Protein AF-A0A392P3Z7-F1 (afdb_monomer_lite)

Radius of gyration: 18.59 Å; chains: 1; bounding box: 52×47×51 Å

Secondary structure (DSSP, 8-state):
-HHHHHHHHHHHHHHHT--B-------S---EEEEESSPBPSSEETTSBP-BTTSSPPEEEEEETTT--B--SSGGGG-EEEEEEEETTTTTT-S---HHHHHHTBPPPPTTSPPSEEE--EEE-BTTEEE--SEEESS-STTSTTS-EEEEEEE-S-BTTB-EE-EE---BPEEPGGG-

Structure (mmCIF, N/CA/C/O backbone):
data_AF-A0A392P3Z7-F1
#
_entry.id   AF-A0A392P3Z7-F1
#
loop_
_atom_site.group_PDB
_atom_site.id
_atom_site.type_symbol
_atom_site.label_atom_id
_atom_site.label_alt_id
_atom_site.label_comp_id
_atom_site.label_asym_id
_atom_site.label_entity_id
_atom_site.label_seq_id
_atom_site.pdbx_PDB_ins_code
_atom_site.Cartn_x
_atom_site.Cartn_y
_atom_site.Cartn_z
_atom_site.occupancy
_atom_site.B_iso_or_equiv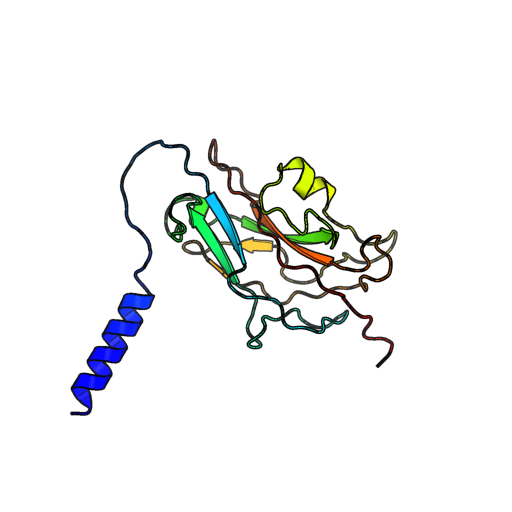
_atom_site.auth_seq_id
_atom_site.auth_comp_id
_atom_site.auth_asym_id
_atom_site.auth_atom_id
_atom_site.pdbx_PDB_model_num
ATOM 1 N N . VAL A 1 1 ? -33.129 -33.075 4.333 1.00 55.97 1 VAL A N 1
ATOM 2 C CA . VAL A 1 1 ? -31.646 -33.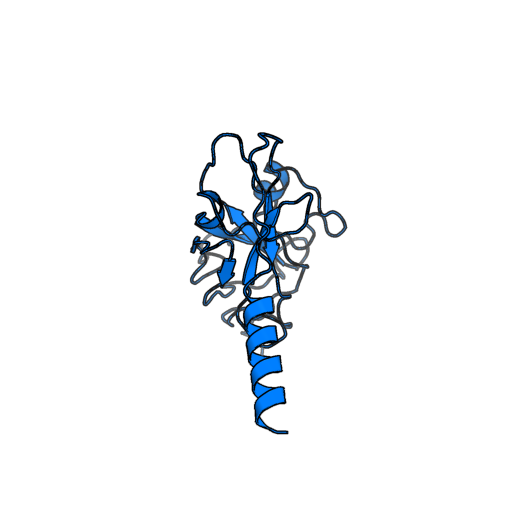160 4.256 1.00 55.97 1 VAL A CA 1
ATOM 3 C C . VAL A 1 1 ? -31.022 -31.999 3.476 1.00 55.97 1 VAL A C 1
ATOM 5 O O . VAL A 1 1 ? -30.061 -31.441 3.973 1.00 55.97 1 VAL A O 1
ATOM 8 N N . LYS A 1 2 ? -31.543 -31.577 2.305 1.00 52.09 2 LYS A N 1
ATOM 9 C CA . LYS A 1 2 ? -30.976 -30.426 1.559 1.00 52.09 2 LYS A CA 1
ATOM 10 C C . LYS A 1 2 ? -31.173 -29.055 2.237 1.00 52.09 2 LYS A C 1
ATOM 12 O O . LYS A 1 2 ? -30.264 -28.239 2.189 1.00 52.09 2 LYS A O 1
ATOM 17 N N . GLU A 1 3 ? -32.299 -28.829 2.913 1.00 55.53 3 GLU A N 1
ATOM 18 C CA . GLU A 1 3 ? -32.611 -27.526 3.537 1.00 55.53 3 GLU A CA 1
ATOM 19 C C . GLU A 1 3 ? -31.741 -27.193 4.764 1.00 55.53 3 GLU A C 1
ATOM 21 O O . GLU A 1 3 ? -31.404 -26.033 4.993 1.00 55.53 3 GLU A O 1
ATOM 26 N N . GLU A 1 4 ? -31.306 -28.195 5.532 1.00 54.38 4 GLU A N 1
ATOM 27 C CA . GLU A 1 4 ? -30.482 -27.968 6.731 1.00 54.38 4 GLU A CA 1
ATOM 28 C C . GLU A 1 4 ? -29.041 -27.561 6.386 1.00 54.38 4 GLU A C 1
ATOM 30 O O . GLU A 1 4 ? -28.424 -26.773 7.104 1.00 54.38 4 GLU A O 1
ATOM 35 N N . VAL A 1 5 ? -28.527 -28.038 5.246 1.00 53.56 5 VAL A N 1
ATOM 36 C CA . VAL A 1 5 ? -27.192 -27.682 4.740 1.00 53.56 5 VAL A CA 1
ATOM 37 C C . VAL A 1 5 ? -27.173 -26.233 4.248 1.00 53.56 5 VAL A C 1
ATOM 39 O O . VAL A 1 5 ? -26.227 -25.496 4.522 1.00 53.56 5 VAL A O 1
ATOM 42 N N . GLU A 1 6 ? -28.242 -25.785 3.586 1.00 56.34 6 GLU A N 1
ATOM 43 C CA . GLU A 1 6 ? -28.368 -24.403 3.109 1.00 56.34 6 GLU A CA 1
ATOM 44 C C . GLU A 1 6 ? -28.490 -23.401 4.265 1.00 56.34 6 GLU A C 1
ATOM 46 O O . 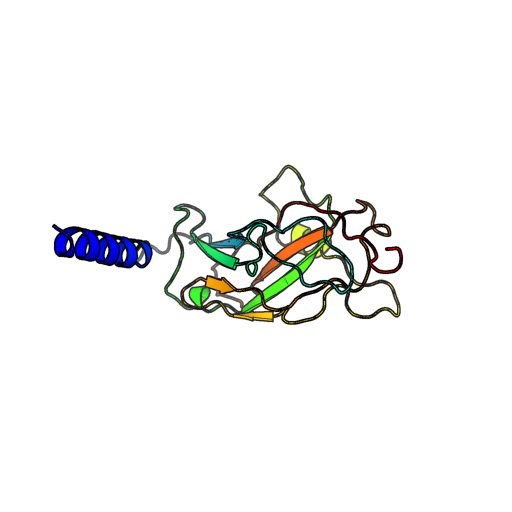GLU A 1 6 ? -27.868 -22.335 4.239 1.00 56.34 6 GLU A O 1
ATOM 51 N N . LEU A 1 7 ? -29.222 -23.762 5.324 1.00 56.53 7 LEU A N 1
ATOM 52 C CA . LEU A 1 7 ? -29.330 -22.945 6.533 1.00 56.53 7 LEU A CA 1
ATOM 53 C C . LEU A 1 7 ? -27.978 -22.824 7.254 1.00 56.53 7 LEU A C 1
ATOM 55 O O . LEU A 1 7 ? -27.610 -21.733 7.698 1.00 56.53 7 LEU A O 1
ATOM 59 N N . ALA A 1 8 ? -27.219 -23.923 7.334 1.00 57.56 8 ALA A N 1
ATOM 60 C CA . ALA A 1 8 ? -25.887 -23.938 7.931 1.00 57.56 8 ALA A CA 1
ATOM 61 C C . ALA A 1 8 ? -24.905 -23.046 7.154 1.00 57.56 8 ALA A C 1
ATOM 63 O O . ALA A 1 8 ? -24.191 -22.252 7.768 1.00 57.56 8 ALA A O 1
ATOM 64 N N . LEU A 1 9 ? -24.931 -23.092 5.817 1.00 57.47 9 LEU A N 1
ATOM 65 C CA . LEU A 1 9 ? -24.110 -22.228 4.962 1.00 57.47 9 LEU A CA 1
ATOM 66 C C . LEU A 1 9 ? -24.502 -20.755 5.096 1.00 57.47 9 LEU A C 1
ATOM 68 O O . LEU A 1 9 ? -23.635 -19.899 5.244 1.00 57.47 9 LEU A O 1
ATOM 72 N N . LYS A 1 10 ? -25.801 -20.442 5.133 1.00 57.09 10 LYS A N 1
ATOM 73 C CA . LYS A 1 10 ? -26.285 -19.062 5.298 1.00 57.09 10 LYS A CA 1
ATOM 74 C C . LYS A 1 10 ? -25.903 -18.484 6.664 1.00 57.09 10 LYS A C 1
ATOM 76 O O . LYS A 1 10 ? -25.505 -17.323 6.744 1.00 57.09 10 LYS A O 1
ATOM 81 N N . LYS A 1 11 ? -25.949 -19.310 7.717 1.00 57.69 11 LYS A N 1
ATOM 82 C CA . LYS A 1 11 ? -25.516 -18.958 9.078 1.00 57.69 11 LYS A CA 1
ATOM 83 C C . LYS A 1 11 ? -23.998 -18.762 9.160 1.00 57.69 11 LYS A C 1
ATOM 85 O O . LYS A 1 11 ? -23.541 -17.821 9.808 1.00 57.69 11 LYS A O 1
ATOM 90 N N . HIS A 1 12 ? -23.225 -19.584 8.450 1.00 54.91 12 HIS A N 1
ATOM 91 C CA . HIS A 1 12 ? -21.770 -19.447 8.355 1.00 54.91 12 HIS A CA 1
ATOM 92 C C . HIS A 1 12 ? -21.367 -18.177 7.586 1.00 54.91 12 HIS A C 1
ATOM 94 O O . HIS A 1 12 ? -20.556 -17.394 8.072 1.00 54.91 12 HIS A O 1
ATOM 100 N N . LEU A 1 13 ? -22.031 -17.885 6.463 1.00 52.47 13 LEU A N 1
ATOM 101 C CA . LEU A 1 13 ? -21.828 -16.661 5.679 1.00 52.47 13 LEU A CA 1
ATOM 102 C C . LEU A 1 13 ? -22.226 -15.392 6.453 1.00 52.47 13 LEU A C 1
ATOM 104 O O . LEU A 1 13 ? -21.566 -14.362 6.323 1.00 52.47 13 LEU A O 1
ATOM 108 N N . SER A 1 14 ? -23.267 -15.449 7.296 1.00 50.56 14 SER A N 1
ATOM 109 C CA . SER A 1 14 ? -23.605 -14.339 8.200 1.00 50.56 14 SER A CA 1
ATOM 110 C C . SER A 1 14 ? -22.613 -14.187 9.356 1.00 50.56 14 SER A C 1
ATOM 112 O O . SER A 1 14 ? -22.345 -13.065 9.775 1.00 50.56 14 SER A O 1
ATOM 114 N N . SER A 1 15 ? -22.024 -15.292 9.828 1.00 44.34 15 SER A N 1
ATOM 115 C CA . SER A 1 15 ? -20.993 -15.284 10.871 1.00 44.34 15 SER A CA 1
ATOM 116 C C . SER A 1 15 ? -19.672 -14.704 10.360 1.00 44.34 15 SER A C 1
ATOM 118 O O . SER A 1 15 ? -19.000 -13.991 11.097 1.00 44.34 15 SER A O 1
ATOM 120 N N . MET A 1 16 ? -19.332 -14.932 9.086 1.00 45.09 16 MET A N 1
ATOM 121 C CA . MET A 1 16 ? -18.163 -14.323 8.435 1.00 45.09 16 MET A CA 1
ATOM 122 C C . MET A 1 16 ? -18.314 -12.808 8.232 1.00 45.09 16 MET A C 1
ATOM 124 O O . MET A 1 16 ? -17.320 -12.092 8.209 1.00 45.09 16 MET A O 1
ATOM 128 N N . LYS A 1 17 ? -19.549 -12.293 8.144 1.00 46.75 17 LYS A N 1
ATOM 129 C CA . LYS A 1 17 ? -19.825 -10.844 8.150 1.00 46.75 17 LYS A CA 1
ATOM 130 C C . LYS A 1 17 ? -19.784 -10.220 9.550 1.00 46.75 17 LYS A C 1
ATOM 132 O O . LYS A 1 17 ? -19.924 -9.007 9.672 1.00 46.75 17 LYS A O 1
ATOM 137 N N . GLN A 1 18 ? -19.613 -11.017 10.607 1.00 48.16 18 GLN A N 1
ATOM 138 C CA . GLN A 1 18 ? -19.752 -10.571 11.990 1.00 48.16 18 GLN A CA 1
ATOM 139 C C . GLN A 1 18 ? -18.549 -10.968 12.849 1.00 48.16 18 GLN A C 1
ATOM 141 O O . GLN A 1 18 ? -18.686 -11.560 13.913 1.00 48.16 18 GLN A O 1
ATOM 146 N N . THR A 1 19 ? -17.354 -10.566 12.422 1.00 47.41 19 THR A N 1
ATOM 147 C CA . THR A 1 19 ? -16.206 -10.434 13.331 1.00 47.41 19 THR A CA 1
ATOM 148 C C . THR A 1 19 ? -15.700 -8.995 13.339 1.00 47.41 19 THR A C 1
ATOM 150 O O . THR A 1 19 ? -14.512 -8.734 13.193 1.00 47.41 19 THR A O 1
ATOM 153 N N . CYS A 1 20 ? -16.618 -8.042 13.505 1.00 46.81 20 CYS A N 1
ATOM 154 C CA . CYS A 1 20 ? -16.277 -6.709 13.983 1.00 46.81 20 CYS A CA 1
ATOM 155 C C . CYS A 1 20 ? -16.487 -6.701 15.497 1.00 46.81 20 CYS A C 1
ATOM 157 O O . CYS A 1 20 ? -17.603 -6.917 15.980 1.00 46.81 20 CYS A O 1
ATOM 159 N N . GLY A 1 21 ? -15.402 -6.530 16.251 1.00 48.56 21 GLY A N 1
ATOM 160 C CA . GLY A 1 21 ? -15.477 -6.425 17.702 1.00 48.56 21 GLY A CA 1
ATOM 161 C C . GLY A 1 21 ? -16.217 -5.148 18.078 1.00 48.56 21 GLY A C 1
ATOM 162 O O . GLY A 1 21 ? -15.689 -4.058 17.898 1.00 48.56 21 GLY A O 1
ATOM 163 N N . LYS A 1 22 ? -17.437 -5.268 18.603 1.00 54.94 22 LYS A N 1
ATOM 164 C CA . LYS A 1 22 ? -18.055 -4.170 19.347 1.00 54.94 22 LYS A CA 1
ATOM 165 C C . LYS A 1 22 ? -17.475 -4.198 20.747 1.00 54.94 22 LYS A C 1
ATOM 167 O O . LYS A 1 22 ? -17.828 -5.104 21.492 1.00 54.94 22 LYS A O 1
ATOM 172 N N . GLU A 1 23 ? -16.654 -3.221 21.120 1.00 48.72 23 GLU A N 1
ATOM 173 C CA . GLU A 1 23 ? -16.473 -2.943 22.543 1.00 48.72 23 GLU A CA 1
ATOM 174 C C . GLU A 1 23 ? -16.135 -1.490 22.889 1.00 48.72 23 GLU A C 1
ATOM 176 O O . GLU A 1 23 ? -15.684 -0.679 22.076 1.00 48.72 23 GLU A O 1
ATOM 181 N N . LEU A 1 24 ? -16.536 -1.205 24.124 1.00 41.44 24 LEU A N 1
ATOM 182 C CA . LEU A 1 24 ? -16.925 0.048 24.747 1.00 41.44 24 LEU A CA 1
ATOM 183 C C . LEU A 1 24 ? -15.746 0.977 25.063 1.00 41.44 24 LEU A C 1
ATOM 185 O O . LEU A 1 24 ? -14.589 0.581 25.087 1.00 41.44 24 LEU A O 1
ATOM 189 N N . ASN A 1 25 ? -16.100 2.232 25.340 1.00 47.03 25 ASN A N 1
ATOM 190 C CA . ASN A 1 25 ? -15.250 3.312 25.833 1.00 47.03 25 ASN A CA 1
ATOM 191 C C . ASN A 1 25 ? -14.186 2.878 26.860 1.00 47.03 25 ASN A C 1
ATOM 193 O O . ASN A 1 25 ? -14.469 2.809 28.054 1.00 47.03 25 ASN A O 1
ATOM 197 N N . THR A 1 26 ? -12.937 2.790 26.420 1.00 37.88 26 THR A N 1
ATOM 198 C CA . THR A 1 26 ? -11.775 3.229 27.197 1.00 37.88 26 THR A CA 1
ATOM 199 C C . THR A 1 26 ? -10.939 4.118 26.283 1.00 37.88 26 THR A C 1
ATOM 201 O O . THR A 1 26 ? -10.604 3.745 25.162 1.00 37.88 26 THR A O 1
ATOM 204 N N . LYS A 1 27 ? -10.612 5.334 26.739 1.00 44.25 27 LYS A N 1
ATOM 205 C CA . LYS A 1 27 ? -9.587 6.199 26.126 1.00 44.25 27 LYS A CA 1
ATOM 206 C C . LYS A 1 27 ? -8.182 5.627 26.381 1.00 44.25 27 LYS A C 1
ATOM 208 O O . LYS A 1 27 ? -7.257 6.363 26.710 1.00 44.25 27 LYS A O 1
ATOM 213 N N . GLU A 1 28 ? -8.033 4.310 26.304 1.00 49.28 28 GLU A N 1
ATOM 214 C CA . GLU A 1 28 ? -6.726 3.719 26.072 1.00 49.28 28 GLU A CA 1
ATOM 215 C C . GLU A 1 28 ? -6.321 4.133 24.665 1.00 49.28 28 GLU A C 1
ATOM 217 O O . GLU A 1 28 ? -7.158 4.193 23.763 1.00 49.28 28 GLU A O 1
ATOM 222 N N . LEU A 1 29 ? -5.061 4.528 24.511 1.00 60.03 29 LEU A N 1
ATOM 223 C CA . LEU A 1 29 ? -4.481 4.969 23.251 1.00 60.03 29 LEU A CA 1
ATOM 224 C C . LEU A 1 29 ? -4.657 3.846 22.222 1.00 60.03 29 LEU A C 1
ATOM 226 O O . LEU A 1 29 ? -3.814 2.957 22.137 1.00 60.03 29 LEU A O 1
ATOM 230 N N . ARG A 1 30 ? -5.774 3.855 21.484 1.00 68.00 30 ARG A N 1
ATOM 231 C CA . ARG A 1 30 ? -6.049 2.892 20.420 1.00 68.00 30 ARG A CA 1
ATOM 232 C C . ARG A 1 30 ? -4.939 3.040 19.395 1.00 68.00 30 ARG A C 1
ATOM 234 O O . ARG A 1 30 ? -4.890 4.019 18.651 1.00 68.00 30 ARG A O 1
ATOM 241 N N . THR A 1 31 ? -4.017 2.091 19.400 1.00 86.69 31 THR A N 1
ATOM 242 C CA . THR A 1 31 ? -2.986 1.975 18.383 1.00 86.69 31 THR A CA 1
ATOM 243 C C . THR A 1 31 ? -3.603 1.222 17.225 1.00 86.69 31 THR A C 1
ATOM 245 O O . THR A 1 31 ? -3.907 0.038 17.319 1.00 86.69 31 THR A O 1
ATOM 248 N N . LEU A 1 32 ? -3.849 1.932 16.135 1.00 94.25 32 LEU A N 1
ATOM 249 C CA . LEU A 1 32 ? -4.440 1.355 14.938 1.00 94.25 32 LEU A CA 1
ATOM 250 C C . LEU A 1 32 ? -3.354 1.126 13.896 1.00 94.25 32 LEU A C 1
ATOM 252 O O . LEU A 1 32 ? -2.314 1.787 13.920 1.00 94.25 32 LEU A O 1
ATOM 256 N N . GLN A 1 33 ? -3.592 0.215 12.961 1.00 95.69 33 GLN A N 1
ATOM 257 C CA . GLN A 1 33 ? -2.689 0.001 11.836 1.00 95.69 33 GLN A CA 1
ATOM 258 C C . GLN A 1 33 ? -3.430 -0.474 10.593 1.00 95.69 33 GLN A C 1
ATOM 260 O O . GLN A 1 33 ? -4.429 -1.193 10.681 1.00 95.69 33 GLN A O 1
ATOM 265 N N . LEU A 1 34 ? -2.922 -0.076 9.433 1.00 97.44 34 LEU A N 1
ATOM 266 C CA . LEU A 1 34 ? -3.309 -0.661 8.159 1.00 97.44 34 LEU A CA 1
ATOM 267 C C . LEU A 1 34 ? -2.610 -2.015 7.981 1.00 97.44 34 LEU A C 1
ATOM 269 O O . LEU A 1 34 ? -1.494 -2.222 8.454 1.00 97.44 34 LEU A O 1
ATOM 273 N N . GLN A 1 35 ? -3.251 -2.929 7.261 1.00 96.94 35 GLN A N 1
ATOM 274 C CA . GLN A 1 35 ? -2.665 -4.200 6.841 1.00 96.94 35 GLN A CA 1
ATOM 275 C C . GLN A 1 35 ? -3.123 -4.550 5.432 1.00 96.94 35 GLN A C 1
ATOM 277 O O . GLN A 1 35 ? -4.310 -4.421 5.135 1.00 96.94 35 GLN A O 1
ATOM 282 N N . PHE A 1 36 ? -2.206 -5.050 4.605 1.00 96.75 36 PHE A N 1
ATOM 283 C CA . PHE A 1 36 ? -2.572 -5.776 3.393 1.00 96.75 36 PHE A CA 1
ATOM 284 C C . PHE A 1 36 ? -3.108 -7.155 3.794 1.00 96.75 36 PHE A C 1
ATOM 286 O O . PHE A 1 36 ? -2.482 -7.862 4.580 1.00 96.75 36 PHE A O 1
ATOM 293 N N . GLU A 1 37 ? -4.300 -7.507 3.319 1.00 95.19 37 GLU A N 1
ATOM 294 C CA . GLU A 1 37 ? -4.955 -8.778 3.649 1.00 95.19 37 GLU A CA 1
ATOM 295 C C . GLU A 1 37 ? -4.439 -9.932 2.781 1.00 95.19 37 GLU A C 1
ATOM 297 O O . GLU A 1 37 ? -4.343 -11.059 3.262 1.00 95.19 37 GLU A O 1
ATOM 302 N N . ASN A 1 38 ? -4.094 -9.652 1.525 1.00 94.69 38 ASN A N 1
ATOM 303 C CA . ASN A 1 38 ? -3.561 -10.612 0.567 1.00 94.69 38 ASN A CA 1
ATOM 304 C C . ASN A 1 38 ? -2.199 -10.172 0.013 1.00 94.69 38 ASN A C 1
ATOM 306 O O . ASN A 1 38 ? -1.909 -8.980 -0.116 1.00 94.69 38 ASN A O 1
ATOM 310 N N . SER A 1 39 ? -1.383 -11.168 -0.327 1.00 95.19 39 SER A N 1
ATOM 311 C CA . SER A 1 39 ? -0.070 -11.003 -0.952 1.00 95.19 39 SER A CA 1
ATOM 312 C C . SER A 1 39 ? -0.190 -10.684 -2.440 1.00 95.19 39 SER A C 1
ATOM 314 O O . SER A 1 39 ? -1.185 -11.024 -3.080 1.00 95.19 39 SER A O 1
ATOM 316 N N . ILE A 1 40 ? 0.842 -10.045 -2.992 1.00 96.44 40 ILE A N 1
ATOM 317 C CA . ILE A 1 40 ? 0.930 -9.687 -4.413 1.00 96.44 40 ILE A CA 1
ATOM 318 C C . ILE A 1 40 ? 1.275 -10.919 -5.255 1.00 96.44 40 ILE A C 1
ATOM 320 O O . ILE A 1 40 ? 2.195 -11.663 -4.925 1.00 96.44 40 ILE A O 1
ATOM 324 N N . SER A 1 41 ? 0.587 -11.081 -6.384 1.00 96.38 41 SER A N 1
ATOM 325 C CA . SER A 1 41 ? 0.908 -12.080 -7.400 1.00 96.38 41 SER A CA 1
ATOM 326 C C . SER A 1 41 ? 2.215 -11.741 -8.114 1.00 96.38 41 SER A C 1
ATOM 328 O O . SER A 1 41 ? 2.419 -10.620 -8.585 1.00 96.38 41 SER A O 1
ATOM 330 N N . LEU A 1 42 ? 3.108 -12.726 -8.204 1.00 95.88 42 LEU A N 1
ATOM 331 C CA . LEU A 1 42 ? 4.401 -12.609 -8.872 1.00 95.88 42 LEU A CA 1
ATOM 332 C C . LEU A 1 42 ? 4.447 -13.512 -10.116 1.00 95.88 42 LEU A C 1
ATOM 334 O O . LEU A 1 42 ? 3.906 -14.618 -10.079 1.00 95.88 42 LEU A O 1
ATOM 338 N N . PRO A 1 43 ? 5.170 -13.119 -11.183 1.00 94.94 43 PRO A N 1
ATOM 339 C CA . PRO A 1 43 ? 5.978 -11.899 -11.320 1.00 94.94 43 PRO A CA 1
ATOM 340 C C . PRO A 1 43 ? 5.154 -10.631 -11.617 1.00 94.94 43 PRO A C 1
ATOM 342 O O . PRO A 1 43 ? 4.111 -10.694 -12.255 1.00 94.94 43 PRO A O 1
ATOM 345 N N . VAL A 1 44 ? 5.679 -9.465 -11.215 1.00 96.38 44 VAL A N 1
ATOM 346 C CA . VAL A 1 44 ? 5.101 -8.146 -11.540 1.00 96.38 44 VAL A CA 1
ATOM 347 C C . VAL A 1 44 ? 5.856 -7.517 -12.709 1.00 96.38 44 VAL A C 1
ATOM 349 O O . VAL A 1 44 ? 7.092 -7.480 -12.712 1.00 96.38 44 VAL A O 1
ATOM 352 N N . PHE A 1 45 ? 5.118 -6.964 -13.671 1.00 96.00 45 PHE A N 1
ATOM 353 C CA . PHE A 1 45 ? 5.663 -6.274 -14.842 1.00 96.00 45 PHE A CA 1
ATOM 354 C C . PHE A 1 45 ? 5.226 -4.808 -14.897 1.00 96.00 45 PHE A C 1
ATOM 356 O O . PHE A 1 45 ? 4.160 -4.441 -14.401 1.00 96.00 45 PHE A O 1
ATOM 363 N N . THR A 1 46 ? 6.034 -3.956 -15.527 1.00 95.75 46 THR A N 1
ATOM 364 C CA . THR A 1 46 ? 5.652 -2.570 -15.823 1.00 95.75 46 THR A CA 1
ATOM 365 C C . THR A 1 46 ? 4.423 -2.526 -16.731 1.00 95.75 46 THR A C 1
ATOM 367 O O . THR A 1 46 ? 4.262 -3.341 -17.634 1.00 95.75 46 THR A O 1
ATOM 370 N N . GLY A 1 47 ? 3.518 -1.581 -16.487 1.00 94.56 47 GLY A N 1
ATOM 371 C CA . GLY A 1 47 ? 2.268 -1.422 -17.236 1.00 94.56 47 GLY A CA 1
ATOM 372 C C . GLY A 1 47 ? 1.204 -2.494 -16.972 1.00 94.56 47 GLY A C 1
ATOM 373 O O . GLY A 1 47 ? 0.036 -2.239 -17.257 1.00 94.56 47 GLY A O 1
ATOM 374 N N . ALA A 1 48 ? 1.568 -3.642 -16.394 1.00 94.88 48 ALA A N 1
ATOM 375 C CA . ALA A 1 48 ? 0.618 -4.654 -15.959 1.00 94.88 48 ALA A CA 1
ATOM 376 C C . ALA A 1 48 ? -0.057 -4.239 -14.647 1.00 94.88 48 ALA A C 1
ATOM 378 O O . ALA A 1 48 ? 0.536 -3.571 -13.792 1.00 94.88 48 ALA A O 1
ATOM 379 N N . ARG A 1 49 ? -1.314 -4.649 -14.496 1.00 95.50 49 ARG A N 1
ATOM 380 C CA . ARG A 1 49 ? -2.075 -4.457 -13.267 1.00 95.50 49 ARG A CA 1
ATOM 381 C C . ARG A 1 49 ? -1.438 -5.255 -12.132 1.00 95.50 49 ARG A C 1
ATOM 383 O O . ARG A 1 49 ? -1.084 -6.416 -12.316 1.00 95.50 49 ARG A O 1
ATOM 390 N N . ILE A 1 50 ? -1.319 -4.638 -10.961 1.00 96.50 50 ILE A N 1
ATOM 391 C CA . ILE A 1 50 ? -0.903 -5.339 -9.746 1.00 96.50 50 ILE A CA 1
ATOM 392 C C . ILE A 1 50 ? -2.112 -6.088 -9.181 1.00 96.50 50 ILE A C 1
ATOM 394 O O . ILE A 1 50 ? -3.148 -5.484 -8.900 1.00 96.50 50 ILE A O 1
ATOM 398 N N . GLU A 1 51 ? -1.962 -7.395 -8.999 1.00 95.56 51 GLU A N 1
ATOM 399 C CA . GLU A 1 51 ? -3.011 -8.294 -8.514 1.00 95.56 51 GLU A CA 1
ATOM 400 C C . GLU A 1 51 ? -2.538 -9.051 -7.271 1.00 95.56 51 GLU A C 1
ATOM 402 O O . GLU A 1 51 ? -1.339 -9.146 -7.002 1.00 95.56 51 GLU A O 1
ATOM 407 N N . GLY A 1 52 ? -3.486 -9.572 -6.498 1.00 95.81 52 GLY A N 1
ATOM 408 C CA . GLY A 1 52 ? -3.227 -10.525 -5.429 1.00 95.81 52 GLY A CA 1
ATOM 409 C C . GLY A 1 52 ? -2.998 -11.935 -5.971 1.00 95.81 52 GLY A C 1
ATOM 410 O O . GLY A 1 52 ? -3.370 -12.231 -7.104 1.00 95.81 52 GLY A O 1
ATOM 411 N N . GLU A 1 53 ? -2.393 -12.816 -5.173 1.00 92.88 53 GLU A N 1
ATOM 412 C CA . GLU A 1 53 ? -2.029 -14.193 -5.575 1.00 92.88 53 GLU A CA 1
ATOM 413 C C . GLU A 1 53 ? -3.184 -15.028 -6.162 1.00 92.88 53 GLU A C 1
ATOM 415 O O . GLU A 1 53 ? -2.956 -15.909 -6.988 1.00 92.88 53 GLU A O 1
ATOM 420 N N . ASP A 1 54 ? -4.427 -14.749 -5.774 1.00 89.50 54 ASP A N 1
ATOM 421 C CA . ASP A 1 54 ? -5.641 -15.401 -6.275 1.00 89.50 54 ASP A CA 1
ATOM 422 C C . ASP A 1 54 ? -6.229 -14.734 -7.539 1.00 89.50 54 ASP A C 1
ATOM 424 O O . ASP A 1 54 ? -7.343 -15.060 -7.953 1.00 89.50 54 ASP A O 1
ATOM 428 N N . GLY A 1 55 ? -5.508 -13.783 -8.144 1.00 89.50 55 GLY A N 1
ATOM 429 C CA . GLY A 1 55 ? -5.977 -12.948 -9.257 1.00 89.50 55 GLY A CA 1
ATOM 430 C C . GLY A 1 55 ? -6.991 -11.880 -8.834 1.00 89.50 55 GLY A C 1
ATOM 431 O O . GLY A 1 55 ? -7.599 -11.220 -9.679 1.00 89.50 55 GLY A O 1
ATOM 432 N N . SER A 1 56 ? -7.219 -11.712 -7.527 1.00 93.19 56 SER A N 1
ATOM 433 C CA . SER A 1 56 ? -8.107 -10.675 -7.008 1.00 93.19 56 SER A CA 1
ATOM 434 C C . SER A 1 56 ? -7.381 -9.337 -6.853 1.00 93.19 56 SER A C 1
ATOM 436 O O . SER A 1 56 ? -6.172 -9.213 -7.029 1.00 93.19 56 SER A O 1
ATOM 438 N N . ASN A 1 57 ? -8.123 -8.290 -6.516 1.00 94.44 57 ASN A N 1
ATOM 439 C CA . ASN A 1 57 ? -7.525 -7.020 -6.129 1.00 94.44 57 ASN A CA 1
ATOM 440 C C . ASN A 1 57 ? -6.839 -7.147 -4.764 1.00 94.44 57 ASN A C 1
ATOM 442 O O . ASN A 1 57 ? -7.306 -7.878 -3.886 1.00 94.44 57 ASN A O 1
ATOM 446 N N . LEU A 1 58 ? -5.807 -6.338 -4.530 1.00 96.19 58 LEU A N 1
ATOM 447 C CA . LEU A 1 58 ? -5.274 -6.188 -3.180 1.00 96.19 58 LEU A CA 1
ATOM 448 C C . LEU A 1 58 ? -6.331 -5.577 -2.255 1.00 96.19 58 LEU A C 1
ATOM 450 O O . LEU A 1 58 ? -7.104 -4.699 -2.651 1.00 96.19 58 LEU A O 1
ATOM 454 N N . ARG A 1 59 ? -6.357 -6.028 -1.006 1.00 96.50 59 ARG A N 1
ATOM 455 C CA . ARG A 1 59 ? -7.258 -5.534 0.034 1.00 96.50 59 ARG A CA 1
ATOM 456 C C . ARG A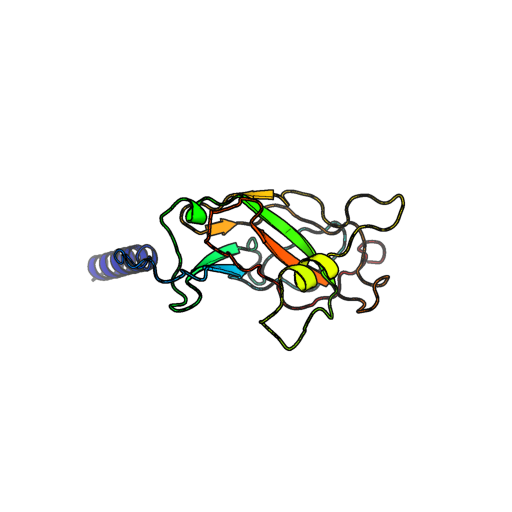 1 59 ? -6.464 -4.987 1.197 1.00 96.50 59 ARG A C 1
ATOM 458 O O . ARG A 1 59 ? -5.465 -5.569 1.610 1.00 96.50 59 ARG A O 1
ATOM 465 N N . ILE A 1 60 ? -6.941 -3.875 1.735 1.00 97.88 60 ILE A N 1
ATOM 466 C CA . ILE A 1 60 ? -6.391 -3.248 2.927 1.00 97.88 60 ILE A CA 1
ATOM 467 C C . ILE A 1 60 ? -7.473 -3.225 3.991 1.00 97.88 60 ILE A C 1
ATOM 469 O O . ILE A 1 60 ? -8.638 -2.929 3.714 1.00 97.88 60 ILE A O 1
ATOM 473 N N . ARG A 1 61 ? -7.074 -3.519 5.222 1.00 97.81 61 ARG A N 1
ATOM 474 C CA . ARG A 1 61 ? -7.934 -3.445 6.398 1.00 97.81 61 ARG A CA 1
ATOM 475 C C . ARG A 1 61 ? -7.292 -2.598 7.485 1.00 97.81 61 ARG A C 1
ATOM 477 O O . ARG A 1 61 ? -6.076 -2.623 7.665 1.00 97.81 61 ARG A O 1
ATOM 484 N N . LEU A 1 62 ? -8.123 -1.877 8.221 1.00 97.94 62 LEU A N 1
ATOM 485 C CA . LEU A 1 62 ? -7.761 -1.176 9.442 1.00 97.94 62 LEU A CA 1
ATOM 486 C C . LEU A 1 62 ? -7.999 -2.103 10.630 1.00 97.94 62 LEU A C 1
ATOM 488 O O . LEU A 1 62 ? -9.120 -2.568 10.838 1.00 97.94 62 LEU A O 1
ATOM 492 N N . VAL A 1 63 ? -6.968 -2.345 11.429 1.00 96.19 63 VAL A N 1
ATOM 493 C CA . VAL A 1 63 ? -7.068 -3.188 12.621 1.00 96.19 63 VAL A CA 1
ATOM 494 C C . VAL A 1 63 ? -6.600 -2.450 13.862 1.00 96.19 63 VAL A C 1
ATOM 496 O O . VAL A 1 63 ? -5.734 -1.575 13.809 1.00 96.19 63 VAL A O 1
ATOM 499 N N . ASP A 1 64 ? -7.166 -2.841 14.992 1.00 93.56 64 ASP A N 1
ATOM 500 C CA . ASP A 1 64 ? -6.628 -2.521 16.302 1.00 93.56 64 ASP A CA 1
ATOM 501 C C . ASP A 1 64 ? -5.356 -3.357 16.518 1.00 93.56 64 ASP A C 1
ATOM 503 O O . ASP A 1 64 ? -5.374 -4.583 16.388 1.00 93.56 64 ASP A O 1
ATOM 507 N N . ALA A 1 65 ? -4.231 -2.698 16.789 1.00 90.31 65 ALA A N 1
ATOM 508 C CA . ALA A 1 65 ? -2.923 -3.343 16.848 1.00 90.31 65 ALA A CA 1
ATOM 509 C C . ALA A 1 65 ? -2.760 -4.265 18.068 1.00 90.31 65 ALA A C 1
ATOM 511 O O . ALA A 1 65 ? -1.901 -5.142 18.041 1.00 90.31 65 ALA A O 1
ATOM 512 N N . LEU A 1 66 ? -3.568 -4.089 19.121 1.00 89.31 66 LEU A N 1
ATOM 513 C CA . LEU A 1 66 ? -3.527 -4.932 20.319 1.00 89.31 66 LEU A CA 1
ATOM 514 C C . LEU A 1 66 ? -4.339 -6.212 20.128 1.00 89.31 66 LEU A C 1
ATOM 516 O O . LEU A 1 66 ? -3.902 -7.298 20.498 1.00 89.31 66 LEU A O 1
ATOM 520 N N . THR A 1 67 ? -5.538 -6.085 19.564 1.00 91.31 67 THR A N 1
ATOM 521 C CA . THR A 1 67 ? -6.488 -7.199 19.435 1.00 91.31 67 THR A CA 1
ATOM 522 C C . THR A 1 67 ? -6.428 -7.896 18.080 1.00 91.31 67 THR A C 1
ATOM 524 O O . THR A 1 67 ? -6.980 -8.987 17.933 1.00 91.31 67 THR A O 1
ATOM 527 N N . GLY A 1 68 ? -5.828 -7.258 17.072 1.00 91.50 68 GLY A N 1
ATOM 528 C CA . GLY A 1 68 ? -5.834 -7.708 15.680 1.00 91.50 68 GLY A CA 1
ATOM 529 C C . GLY A 1 68 ? -7.214 -7.662 15.014 1.00 91.50 68 GLY A C 1
ATOM 530 O O . GLY A 1 68 ? -7.364 -8.117 13.880 1.00 91.50 68 GLY A O 1
ATOM 531 N N . LYS A 1 69 ? -8.243 -7.146 15.699 1.00 94.19 69 LYS A N 1
ATOM 532 C CA . LYS A 1 69 ? -9.611 -7.084 15.175 1.00 94.19 69 LYS A CA 1
ATOM 533 C C . LYS A 1 69 ? -9.767 -5.899 14.234 1.00 94.19 69 LYS A C 1
ATOM 535 O O . LYS A 1 69 ? -9.213 -4.828 14.471 1.00 94.19 69 LYS A O 1
ATOM 540 N N . VAL A 1 70 ? -10.577 -6.083 13.196 1.00 96.19 70 VAL A N 1
ATOM 541 C CA . VAL A 1 70 ? -10.902 -5.003 12.262 1.00 96.19 70 VAL A CA 1
ATOM 542 C C . VAL A 1 70 ? -11.729 -3.928 12.958 1.00 96.19 70 VAL A C 1
ATOM 544 O O . VAL A 1 70 ? -12.708 -4.228 13.649 1.00 96.19 70 VAL A O 1
ATOM 547 N N . VAL A 1 71 ? -11.350 -2.673 12.729 1.00 95.06 71 VAL A N 1
ATOM 548 C CA . VAL A 1 71 ? -12.069 -1.495 13.212 1.00 95.06 71 VAL A CA 1
ATOM 549 C C . VAL A 1 71 ? -13.061 -1.051 12.147 1.00 95.06 71 VAL A C 1
ATOM 551 O O . VAL A 1 71 ? -12.705 -0.366 11.193 1.00 95.06 71 VAL A O 1
ATOM 554 N N . CYS A 1 72 ? -14.318 -1.458 12.317 1.00 95.25 72 CYS A N 1
ATOM 555 C CA . CYS A 1 72 ? -15.376 -1.195 11.339 1.00 95.25 72 CYS A CA 1
ATOM 556 C C . CYS A 1 72 ? -16.252 0.027 11.655 1.00 95.25 72 CYS A C 1
ATOM 558 O O . CYS A 1 72 ? -17.218 0.298 10.950 1.00 95.25 72 CYS A O 1
ATOM 560 N N . THR A 1 73 ? -15.961 0.742 12.740 1.00 91.38 73 THR A N 1
ATOM 561 C CA . THR A 1 73 ? -16.751 1.888 13.206 1.00 91.38 73 THR A CA 1
ATOM 562 C C . THR A 1 73 ? -15.839 3.035 13.595 1.00 91.38 73 THR A C 1
ATOM 564 O O . THR A 1 73 ? -14.699 2.790 13.966 1.00 91.38 73 THR A O 1
ATOM 567 N N . GLY A 1 74 ? -16.376 4.255 13.610 1.00 91.44 74 GLY A N 1
ATOM 568 C CA . GLY A 1 74 ? -15.619 5.459 13.949 1.00 91.44 74 GLY A CA 1
ATOM 569 C C . GLY A 1 74 ? -15.065 6.164 12.707 1.00 91.44 74 GLY A C 1
ATOM 570 O O . GLY A 1 74 ? -15.076 5.584 11.617 1.00 91.44 74 GLY A O 1
ATOM 571 N N . PRO A 1 75 ? -14.634 7.429 12.835 1.00 93.88 75 PRO A N 1
ATOM 572 C CA . PRO A 1 75 ? -14.108 8.206 11.712 1.00 93.88 75 PRO A CA 1
ATOM 573 C C . PRO A 1 75 ? -12.905 7.533 11.026 1.00 93.88 75 PRO A C 1
ATOM 575 O O . PRO A 1 75 ? -12.787 7.588 9.804 1.00 93.88 75 PRO A O 1
ATOM 578 N N . GLU A 1 76 ? -12.073 6.819 11.786 1.00 94.62 76 GLU A N 1
ATOM 579 C CA . GLU A 1 76 ? -10.916 6.063 11.302 1.00 94.62 76 GLU A CA 1
ATOM 580 C C . GLU A 1 76 ? -11.295 4.983 10.279 1.00 94.62 76 GLU A C 1
ATOM 582 O O . GLU A 1 76 ? -10.567 4.743 9.319 1.00 94.62 76 GLU A O 1
ATOM 587 N N . SER A 1 77 ? -12.471 4.367 10.433 1.00 96.06 77 SER A N 1
ATOM 588 C CA . SER A 1 77 ? -12.949 3.286 9.563 1.00 96.06 77 SER A CA 1
ATOM 589 C C . SER A 1 77 ? -13.350 3.768 8.164 1.00 96.06 77 SER A C 1
ATOM 591 O O . SER A 1 77 ? -13.658 2.951 7.296 1.00 96.06 77 SER A O 1
ATOM 593 N N . SER A 1 78 ? -13.348 5.090 7.954 1.00 97.25 78 SER A N 1
ATOM 594 C CA . SER A 1 78 ? -13.615 5.770 6.682 1.00 97.25 78 SER A CA 1
ATOM 595 C C . SER A 1 78 ? -12.433 6.626 6.203 1.00 97.25 78 SER A C 1
ATOM 597 O O . SER A 1 78 ? -12.608 7.499 5.353 1.00 97.25 78 SER A O 1
ATOM 599 N N . ALA A 1 79 ? -11.235 6.402 6.755 1.00 97.25 79 ALA A N 1
ATOM 600 C CA . ALA A 1 79 ? -10.057 7.202 6.449 1.00 97.25 79 ALA A CA 1
ATOM 601 C C . ALA A 1 79 ? -9.651 7.139 4.970 1.00 97.25 79 ALA A C 1
ATOM 603 O O . ALA A 1 79 ? -9.758 6.102 4.303 1.00 97.25 79 ALA A O 1
ATOM 604 N N . LYS A 1 80 ? -9.104 8.249 4.483 1.00 98.00 80 LYS A N 1
ATOM 605 C CA . LYS A 1 80 ? -8.430 8.363 3.196 1.00 98.00 80 LYS A CA 1
ATOM 606 C C . LYS A 1 80 ? -7.048 7.718 3.270 1.00 98.00 80 LYS A C 1
ATOM 608 O O . LYS A 1 80 ? -6.218 8.098 4.097 1.00 98.00 80 LYS A O 1
ATOM 613 N N . VAL A 1 81 ? -6.797 6.769 2.377 1.00 98.06 81 VAL A N 1
ATOM 614 C CA . VAL A 1 81 ? -5.563 5.981 2.290 1.00 98.06 81 VAL A CA 1
ATOM 615 C C . VAL A 1 81 ? -4.862 6.268 0.966 1.00 98.06 81 VAL A C 1
ATOM 617 O O . VAL A 1 81 ? -5.505 6.393 -0.073 1.00 98.06 81 VAL A O 1
ATOM 620 N N . GLU A 1 82 ? -3.539 6.359 0.995 1.00 98.06 82 GLU A N 1
ATOM 621 C CA . GLU A 1 82 ? -2.683 6.461 -0.184 1.00 98.06 82 GLU A CA 1
ATOM 622 C C . GLU A 1 82 ? -1.786 5.228 -0.295 1.00 98.06 82 GLU A C 1
ATOM 624 O O . GLU A 1 82 ? -1.142 4.829 0.680 1.00 98.06 82 GLU A O 1
ATOM 629 N N . ILE A 1 83 ? -1.723 4.667 -1.501 1.00 98.31 83 ILE A N 1
ATOM 630 C CA . ILE A 1 83 ? -0.757 3.646 -1.891 1.00 98.31 83 ILE A CA 1
ATOM 631 C C . ILE A 1 83 ? 0.504 4.328 -2.408 1.00 98.31 83 ILE A C 1
ATOM 633 O O . ILE A 1 83 ? 0.451 5.180 -3.294 1.00 98.31 83 ILE A O 1
ATOM 637 N N . VAL A 1 84 ? 1.648 3.923 -1.870 1.00 98.06 84 VAL A N 1
ATOM 638 C CA . VAL A 1 84 ? 2.967 4.447 -2.232 1.00 98.06 84 VAL A CA 1
ATOM 639 C C . VAL A 1 84 ? 3.915 3.310 -2.590 1.00 98.06 84 VAL A C 1
ATOM 641 O O . VAL A 1 84 ? 3.691 2.154 -2.233 1.00 98.06 84 VAL A O 1
ATOM 644 N N . VAL A 1 85 ? 5.002 3.643 -3.281 1.00 98.12 85 VAL A N 1
ATOM 645 C CA . VAL A 1 85 ? 6.100 2.706 -3.539 1.00 98.12 85 VAL A CA 1
ATOM 646 C C . VAL A 1 85 ? 7.169 2.912 -2.480 1.00 98.12 85 VAL A C 1
ATOM 648 O O . VAL A 1 85 ? 7.558 4.049 -2.220 1.00 98.12 85 VAL A O 1
ATOM 651 N N . LEU A 1 86 ? 7.647 1.824 -1.883 1.00 97.81 86 LEU A N 1
ATOM 652 C CA . LEU A 1 86 ? 8.740 1.844 -0.914 1.00 97.81 86 LEU A CA 1
ATOM 653 C C . LEU A 1 86 ? 9.967 1.111 -1.467 1.00 97.81 86 LEU A C 1
ATOM 655 O O . LEU A 1 86 ? 9.846 0.230 -2.327 1.00 97.81 86 LEU A O 1
ATOM 659 N N . GLU A 1 87 ? 11.142 1.452 -0.943 1.00 97.12 87 GLU A N 1
ATOM 660 C CA . GLU A 1 87 ? 12.386 0.745 -1.245 1.00 97.12 87 GLU A CA 1
ATOM 661 C C . GLU A 1 87 ? 12.287 -0.718 -0.778 1.00 97.12 87 GLU A C 1
ATOM 663 O O . GLU A 1 87 ? 11.784 -1.018 0.307 1.00 97.12 87 GLU A O 1
ATOM 668 N N . GLY A 1 88 ? 12.748 -1.653 -1.612 1.00 95.56 88 GLY A N 1
ATOM 669 C CA . GLY A 1 88 ? 12.597 -3.085 -1.356 1.00 95.56 88 GLY A CA 1
ATOM 670 C C . GLY A 1 88 ? 13.300 -3.585 -0.094 1.00 95.56 88 GLY A C 1
ATOM 671 O O . GLY A 1 88 ? 12.820 -4.527 0.537 1.00 95.56 88 GLY A O 1
ATOM 672 N N . ASP A 1 89 ? 14.385 -2.931 0.313 1.00 93.38 89 ASP A N 1
ATOM 673 C CA . ASP A 1 89 ? 15.142 -3.273 1.520 1.00 93.38 89 ASP A CA 1
ATOM 674 C C . ASP A 1 89 ? 14.721 -2.483 2.769 1.00 93.38 89 ASP A C 1
ATOM 676 O O . ASP A 1 89 ? 15.385 -2.574 3.803 1.00 93.38 89 ASP A O 1
ATOM 680 N N . PHE A 1 90 ? 13.602 -1.750 2.706 1.00 93.69 90 PHE A N 1
ATOM 681 C CA . PHE A 1 90 ? 13.037 -1.075 3.868 1.00 93.69 90 PHE A CA 1
ATOM 682 C C . PHE A 1 90 ? 12.653 -2.075 4.969 1.00 93.69 90 PHE A C 1
ATOM 684 O O . PHE A 1 90 ? 11.598 -2.720 4.911 1.00 93.69 90 PHE A O 1
ATOM 691 N N . GLU A 1 91 ? 13.512 -2.149 5.992 1.00 80.31 91 GLU A N 1
ATOM 692 C CA . GLU A 1 91 ? 13.330 -2.942 7.211 1.00 80.31 91 GLU A CA 1
ATOM 693 C C . GLU A 1 91 ? 12.793 -4.349 6.915 1.00 80.31 91 GLU A C 1
ATOM 695 O O . GLU A 1 91 ? 11.718 -4.725 7.375 1.00 80.31 91 GLU A O 1
ATOM 700 N N . GLU A 1 92 ? 13.503 -5.123 6.090 1.00 69.88 92 GLU A N 1
ATOM 701 C CA . GLU A 1 92 ? 13.005 -6.424 5.622 1.00 69.88 92 GLU A CA 1
ATOM 702 C C . GLU A 1 92 ? 12.644 -7.395 6.758 1.00 69.88 92 GLU A C 1
ATOM 704 O O . GLU A 1 92 ? 11.724 -8.188 6.592 1.00 69.88 92 GLU A O 1
ATOM 709 N N . GLU A 1 93 ? 13.292 -7.267 7.919 1.00 70.38 93 GLU A N 1
ATOM 710 C CA . GLU A 1 93 ? 13.097 -8.128 9.094 1.00 70.38 93 GLU A CA 1
ATOM 711 C C . GLU A 1 93 ? 12.311 -7.463 10.247 1.00 70.38 93 GLU A C 1
ATOM 713 O O . GLU A 1 93 ? 12.128 -8.082 11.294 1.00 70.38 93 GLU A O 1
ATOM 718 N N . SER A 1 94 ? 11.860 -6.208 10.093 1.00 80.12 94 SER A N 1
ATOM 719 C CA . SER A 1 94 ? 11.168 -5.452 11.151 1.00 80.12 94 SER A CA 1
ATOM 720 C C . SER A 1 94 ? 9.801 -4.932 10.703 1.00 80.12 94 SER A C 1
ATOM 722 O O . SER A 1 94 ? 9.661 -4.271 9.670 1.00 80.12 94 SER A O 1
ATOM 724 N N . ASP A 1 95 ? 8.800 -5.180 11.553 1.00 75.31 95 ASP A N 1
ATOM 725 C CA . ASP A 1 95 ? 7.439 -4.637 11.445 1.00 75.31 95 ASP A CA 1
ATOM 726 C C . ASP A 1 95 ? 7.239 -3.344 12.263 1.00 75.31 95 ASP A C 1
ATOM 728 O O . ASP A 1 95 ? 6.116 -2.853 12.453 1.00 75.31 95 ASP A O 1
ATOM 732 N N . VAL A 1 96 ? 8.328 -2.800 12.813 1.00 83.94 96 VAL A N 1
ATOM 733 C CA . VAL A 1 96 ? 8.314 -1.631 13.692 1.00 83.94 96 VAL A CA 1
ATOM 734 C C . VAL A 1 96 ? 9.257 -0.565 13.153 1.00 83.94 96 VAL A C 1
ATOM 736 O O . VAL A 1 96 ? 10.463 -0.652 13.342 1.00 83.94 96 VAL A O 1
ATOM 739 N N . TRP A 1 97 ? 8.668 0.485 12.588 1.00 91.44 97 TRP A N 1
ATOM 740 C CA . TRP A 1 97 ? 9.366 1.669 12.090 1.00 91.44 97 TRP A CA 1
ATOM 741 C C . TRP A 1 97 ? 8.769 2.958 12.663 1.00 91.44 97 TRP A C 1
ATOM 743 O O . TRP A 1 97 ? 7.598 3.011 13.088 1.00 91.44 97 TRP A O 1
ATOM 753 N N . MET A 1 98 ? 9.553 4.037 12.627 1.00 91.12 98 MET A N 1
ATOM 754 C CA . MET A 1 98 ? 9.039 5.376 12.902 1.00 91.12 98 MET A CA 1
ATOM 755 C C . MET A 1 98 ? 8.350 5.956 11.656 1.00 91.12 98 MET A C 1
ATOM 757 O O . MET A 1 98 ? 8.684 5.592 10.527 1.00 91.12 98 MET A O 1
ATOM 761 N N . PRO A 1 99 ? 7.396 6.894 11.815 1.00 90.69 99 PRO A N 1
ATOM 762 C CA . PRO A 1 99 ? 6.750 7.549 10.672 1.00 90.69 99 PRO A CA 1
ATOM 763 C C . PRO A 1 99 ? 7.741 8.215 9.703 1.00 90.69 99 PRO A C 1
ATOM 765 O O . PRO A 1 99 ? 7.519 8.249 8.493 1.00 90.69 99 PRO A O 1
ATOM 768 N N . GLU A 1 100 ? 8.848 8.744 10.234 1.00 93.19 100 GLU A N 1
ATOM 769 C CA . GLU A 1 100 ? 9.914 9.340 9.426 1.00 93.19 100 GLU A CA 1
ATOM 770 C C . GLU A 1 100 ? 10.623 8.297 8.561 1.00 93.19 100 GLU A C 1
ATOM 772 O O . GLU A 1 100 ? 10.845 8.555 7.379 1.00 93.19 100 GLU A O 1
ATOM 777 N N . ASP A 1 101 ? 10.891 7.105 9.096 1.00 94.06 101 ASP A N 1
ATOM 778 C CA . ASP A 1 101 ? 11.524 6.015 8.349 1.00 94.06 101 ASP A CA 1
ATOM 779 C C . ASP A 1 101 ? 10.644 5.574 7.180 1.00 94.06 101 ASP A C 1
ATOM 781 O O . ASP A 1 101 ? 11.125 5.474 6.050 1.00 94.06 101 ASP A O 1
ATOM 785 N N . PHE A 1 102 ? 9.336 5.408 7.409 1.00 95.75 102 PHE A N 1
ATOM 786 C CA . PHE A 1 102 ? 8.390 5.098 6.334 1.00 95.75 102 PHE A CA 1
ATOM 787 C C . PHE A 1 102 ? 8.436 6.163 5.235 1.00 95.75 102 PHE A C 1
ATOM 789 O O . PHE A 1 102 ? 8.561 5.843 4.055 1.00 95.75 102 PHE A O 1
ATOM 796 N N . LYS A 1 103 ? 8.378 7.446 5.618 1.00 95.94 103 LYS A N 1
ATOM 797 C CA . LYS A 1 103 ? 8.407 8.572 4.676 1.00 95.94 103 LYS A CA 1
ATOM 798 C C . LYS A 1 103 ? 9.715 8.635 3.885 1.00 95.94 103 LYS A C 1
ATOM 800 O O . LYS A 1 103 ? 9.671 8.922 2.690 1.00 95.94 103 LYS A O 1
ATOM 805 N N . ASN A 1 104 ? 10.847 8.376 4.533 1.00 95.50 104 ASN A N 1
ATOM 806 C CA . ASN A 1 104 ? 12.173 8.415 3.917 1.00 95.50 104 ASN A CA 1
ATOM 807 C C . ASN A 1 104 ? 12.399 7.262 2.932 1.00 95.50 104 ASN A C 1
ATOM 809 O O . ASN A 1 104 ? 13.196 7.405 2.009 1.00 95.50 104 ASN A O 1
ATOM 813 N N . ASN A 1 105 ? 11.681 6.149 3.095 1.00 96.62 105 ASN A N 1
ATOM 814 C CA . ASN A 1 105 ? 11.759 4.996 2.200 1.00 96.62 105 ASN A CA 1
ATOM 815 C C . ASN A 1 105 ? 10.782 5.061 1.015 1.00 96.62 105 ASN A C 1
ATOM 817 O O . ASN A 1 105 ? 10.778 4.143 0.197 1.00 96.62 105 ASN A O 1
ATOM 821 N N . ILE A 1 106 ? 9.972 6.121 0.887 1.00 97.44 106 ILE A N 1
ATOM 822 C CA . ILE A 1 106 ? 9.104 6.307 -0.282 1.00 97.44 106 ILE A CA 1
ATOM 823 C C . ILE A 1 106 ? 9.957 6.602 -1.516 1.00 97.44 106 ILE A C 1
ATOM 825 O O . ILE A 1 106 ? 10.646 7.621 -1.592 1.00 97.44 106 ILE A O 1
ATOM 829 N N . VAL A 1 107 ? 9.845 5.733 -2.516 1.00 97.50 107 VAL A N 1
ATOM 830 C CA . VAL A 1 107 ? 10.540 5.860 -3.796 1.00 97.50 107 VAL A CA 1
ATOM 831 C C . VAL A 1 107 ? 9.708 6.721 -4.737 1.00 97.50 107 VAL A C 1
ATOM 833 O O . VAL A 1 107 ? 8.514 6.487 -4.936 1.00 97.50 107 VAL A O 1
ATOM 836 N N . ARG A 1 108 ? 10.357 7.714 -5.343 1.00 95.31 108 ARG A N 1
ATOM 837 C CA . ARG A 1 108 ? 9.777 8.557 -6.392 1.00 95.31 108 ARG A CA 1
ATOM 838 C C . ARG A 1 108 ? 10.281 8.147 -7.763 1.00 95.31 108 ARG A C 1
ATOM 840 O O . ARG A 1 108 ? 11.307 7.486 -7.890 1.00 95.31 108 ARG A O 1
ATOM 847 N N . GLU A 1 109 ? 9.553 8.548 -8.791 1.00 94.94 109 GLU A N 1
ATOM 848 C CA . GLU A 1 109 ? 9.981 8.416 -10.174 1.00 94.94 109 GLU A CA 1
ATOM 849 C C . GLU A 1 109 ? 11.325 9.102 -10.444 1.00 94.94 109 GLU A C 1
ATOM 851 O O . GLU A 1 109 ? 11.726 10.046 -9.763 1.00 94.94 109 GLU A O 1
ATOM 856 N N . ARG A 1 110 ? 12.017 8.631 -11.484 1.00 92.62 110 ARG A N 1
ATOM 857 C CA . ARG A 1 110 ? 13.227 9.287 -11.985 1.00 92.62 110 ARG A CA 1
ATOM 858 C C . ARG A 1 110 ? 12.881 10.625 -12.635 1.00 92.62 110 ARG A C 1
ATOM 860 O O . ARG A 1 110 ? 11.813 10.770 -13.231 1.00 92.62 110 ARG A O 1
ATOM 867 N N . ASP A 1 111 ? 13.824 11.563 -12.598 1.00 90.25 111 ASP A N 1
ATOM 868 C CA . ASP A 1 111 ? 13.649 12.892 -13.185 1.00 90.25 111 ASP A CA 1
ATOM 869 C C . ASP A 1 111 ? 13.135 12.824 -14.634 1.00 90.25 111 ASP A C 1
ATOM 871 O O . ASP A 1 111 ? 13.672 12.115 -15.490 1.00 90.25 111 ASP A O 1
ATOM 875 N N . GLY A 1 112 ? 12.054 13.561 -14.901 1.00 89.88 112 GLY A N 1
ATOM 876 C CA . GLY A 1 112 ? 11.417 13.629 -16.218 1.00 89.88 112 GLY A CA 1
ATOM 877 C C . GLY A 1 112 ? 10.564 12.412 -16.604 1.00 89.88 112 GLY A C 1
ATOM 878 O O . GLY A 1 112 ? 10.122 12.326 -17.753 1.00 89.88 112 GLY A O 1
ATOM 879 N N . LYS A 1 113 ? 10.320 11.463 -15.691 1.00 89.88 113 LYS A N 1
ATOM 880 C CA . LYS A 1 113 ? 9.394 10.339 -15.903 1.00 89.88 113 LYS A CA 1
ATOM 881 C C . LYS A 1 113 ? 7.994 10.646 -15.365 1.00 89.88 113 LYS A C 1
ATOM 883 O O . LYS A 1 113 ? 7.766 11.614 -14.650 1.00 89.88 113 LYS A O 1
ATOM 888 N N . LYS A 1 114 ? 7.034 9.809 -15.768 1.00 91.25 114 LYS A N 1
ATOM 889 C CA . LYS A 1 114 ? 5.693 9.769 -15.167 1.00 91.25 114 LYS A CA 1
ATOM 890 C C . LYS A 1 114 ? 5.786 9.241 -13.726 1.00 91.25 114 LYS A C 1
ATOM 892 O O . LYS A 1 114 ? 6.775 8.570 -13.431 1.00 91.25 114 LYS A O 1
ATOM 897 N N . PRO A 1 115 ? 4.760 9.464 -12.881 1.00 95.00 115 PRO A N 1
ATOM 898 C CA . PRO A 1 115 ? 4.703 8.874 -11.546 1.00 95.00 115 PRO A CA 1
ATOM 899 C C . PRO A 1 115 ? 5.008 7.377 -11.577 1.00 95.00 115 PRO A C 1
ATOM 901 O O . PRO A 1 115 ? 4.543 6.666 -12.474 1.00 95.00 115 PRO A O 1
ATOM 904 N N . LEU A 1 116 ? 5.800 6.904 -10.613 1.00 96.50 116 LEU A N 1
ATOM 905 C CA . LEU A 1 116 ? 6.278 5.516 -10.581 1.00 96.50 116 LEU A CA 1
ATOM 906 C C . LEU A 1 116 ? 5.126 4.506 -10.474 1.00 96.50 116 LEU A C 1
ATOM 908 O O . LEU A 1 116 ? 5.210 3.414 -11.031 1.00 96.50 116 LEU A O 1
ATOM 912 N N . LEU A 1 117 ? 4.050 4.903 -9.796 1.00 96.75 117 LEU A N 1
ATOM 913 C CA . LEU A 1 117 ? 2.806 4.160 -9.669 1.00 96.75 117 LEU A CA 1
ATOM 914 C C . LEU A 1 117 ? 1.673 4.979 -10.296 1.00 96.75 117 LEU A C 1
ATOM 916 O O . LEU A 1 117 ? 1.521 6.166 -10.004 1.00 96.75 117 LEU A O 1
ATOM 920 N N . THR A 1 118 ? 0.887 4.355 -11.167 1.00 95.94 118 THR A N 1
ATOM 921 C CA . THR A 1 118 ? -0.268 4.976 -11.833 1.00 95.94 118 THR A CA 1
ATOM 922 C C . THR A 1 118 ? -1.556 4.247 -11.500 1.00 95.94 118 THR A C 1
ATOM 924 O O . THR A 1 118 ? -1.509 3.075 -11.143 1.00 95.94 118 THR A O 1
ATOM 927 N N . GLY A 1 119 ? -2.689 4.934 -11.671 1.00 95.31 119 GLY A N 1
ATOM 928 C CA . GLY A 1 119 ? -4.021 4.392 -11.419 1.00 95.31 119 GLY A CA 1
ATOM 929 C C . GLY A 1 119 ? -4.634 4.898 -10.113 1.00 95.31 119 GLY A C 1
ATOM 930 O O . GLY A 1 119 ? -4.323 6.008 -9.670 1.00 95.31 119 GLY A O 1
ATOM 931 N N . ASP A 1 120 ? -5.492 4.086 -9.498 1.00 93.88 120 ASP A N 1
ATOM 932 C CA . ASP A 1 120 ? -6.253 4.445 -8.292 1.00 93.88 120 ASP A CA 1
ATOM 933 C C . ASP A 1 120 ? -5.408 4.311 -7.014 1.00 93.88 120 ASP A C 1
ATOM 935 O O . ASP A 1 120 ? -5.590 3.409 -6.196 1.00 93.88 120 ASP A O 1
ATOM 939 N N . VAL A 1 121 ? -4.445 5.221 -6.845 1.00 96.00 121 VAL A N 1
ATOM 940 C CA . VAL A 1 121 ? -3.523 5.224 -5.693 1.00 96.00 121 VAL A CA 1
ATOM 941 C C . VAL A 1 121 ? -4.120 5.861 -4.434 1.00 96.00 121 VAL A C 1
ATOM 943 O O . VAL A 1 121 ? -3.599 5.658 -3.343 1.00 96.00 121 VAL A O 1
ATOM 946 N N . ILE A 1 122 ? -5.213 6.620 -4.564 1.00 97.19 122 ILE A N 1
ATOM 947 C CA . ILE A 1 122 ? -5.947 7.222 -3.445 1.00 97.19 122 ILE A CA 1
ATOM 948 C C . ILE A 1 122 ? -7.260 6.475 -3.253 1.00 97.19 122 ILE A C 1
ATOM 950 O O . ILE A 1 122 ? -8.094 6.424 -4.154 1.00 97.19 122 ILE A O 1
ATOM 954 N N . LEU A 1 123 ? -7.455 5.941 -2.054 1.00 96.06 123 LEU A N 1
ATOM 955 C CA . LEU A 1 123 ? -8.572 5.085 -1.684 1.00 96.06 123 LEU A CA 1
ATOM 956 C C . LEU A 1 123 ? -9.249 5.622 -0.422 1.00 96.06 123 LEU A C 1
ATOM 958 O O . LEU A 1 123 ? -8.684 6.423 0.322 1.00 96.06 123 LEU A O 1
ATOM 962 N N . TYR A 1 124 ? -10.457 5.139 -0.158 1.00 97.50 124 TYR A N 1
ATOM 963 C CA . TYR A 1 124 ? -11.186 5.421 1.074 1.00 97.50 124 TYR A CA 1
ATOM 964 C C . TYR A 1 124 ? -11.560 4.105 1.732 1.00 97.50 124 TYR A C 1
ATOM 966 O O . TYR A 1 124 ? -12.050 3.191 1.061 1.00 97.50 124 TYR A O 1
ATOM 974 N N . LEU A 1 125 ? -11.328 4.007 3.038 1.00 97.94 125 LEU A N 1
ATOM 975 C CA . LEU A 1 125 ? -11.865 2.906 3.819 1.00 97.94 125 LEU A CA 1
ATOM 976 C C . LEU A 1 125 ? -13.396 2.992 3.845 1.00 97.94 125 LEU A C 1
ATOM 978 O O . LEU A 1 125 ? -13.995 4.067 3.819 1.00 97.94 125 LEU A O 1
ATOM 982 N N . LYS A 1 126 ? -14.029 1.828 3.894 1.00 97.81 126 LYS A N 1
ATOM 983 C CA . LYS A 1 126 ? -15.452 1.642 4.124 1.00 97.81 126 LYS A CA 1
ATOM 984 C C . LYS A 1 126 ? -15.602 0.532 5.146 1.00 97.81 126 LYS A C 1
ATOM 986 O O . LYS A 1 126 ? -15.203 -0.602 4.888 1.00 97.81 126 LYS A O 1
ATOM 991 N N . ASP A 1 127 ? -16.145 0.879 6.307 1.00 96.94 127 ASP A N 1
ATOM 992 C CA . ASP A 1 127 ? -16.277 -0.034 7.444 1.00 96.94 127 ASP A CA 1
ATOM 993 C C . ASP A 1 127 ? -14.936 -0.714 7.800 1.00 96.94 127 ASP A C 1
ATOM 995 O O . ASP A 1 127 ? -14.892 -1.890 8.161 1.00 96.94 127 ASP A O 1
ATOM 999 N N . GLY A 1 128 ? -13.825 0.024 7.668 1.00 96.62 128 GLY A N 1
ATOM 1000 C CA . GLY A 1 128 ? -12.473 -0.454 7.971 1.00 96.62 128 GLY A CA 1
ATOM 1001 C C . GLY A 1 128 ? -11.779 -1.218 6.844 1.00 96.62 128 GLY A C 1
ATOM 1002 O O . GLY A 1 128 ? -10.661 -1.680 7.050 1.00 96.62 128 GLY A O 1
ATOM 1003 N N . PHE A 1 129 ? -12.386 -1.340 5.662 1.00 97.69 129 PHE A N 1
ATOM 1004 C CA . PHE A 1 129 ? -11.812 -2.051 4.516 1.00 97.69 129 PHE A CA 1
ATOM 1005 C C . PHE A 1 129 ? -11.707 -1.157 3.284 1.00 97.69 129 PHE A C 1
ATOM 1007 O O . PHE A 1 129 ? -12.594 -0.351 3.020 1.00 97.69 129 PHE A O 1
ATOM 1014 N N . CYS A 1 130 ? -10.684 -1.350 2.458 1.00 96.56 130 CYS A N 1
ATOM 1015 C CA . CYS A 1 130 ? -10.703 -0.875 1.079 1.00 96.56 130 CYS A CA 1
ATOM 1016 C C . CYS A 1 130 ? -10.078 -1.896 0.131 1.00 96.56 130 CYS A C 1
ATOM 1018 O O . CYS A 1 130 ? -9.287 -2.756 0.518 1.00 96.56 130 CYS A O 1
ATOM 1020 N N . MET A 1 131 ? -10.480 -1.803 -1.129 1.00 96.00 131 MET A N 1
ATOM 1021 C CA . MET A 1 131 ? -9.938 -2.602 -2.214 1.00 96.00 131 MET A CA 1
ATOM 1022 C C . MET A 1 131 ? -9.088 -1.683 -3.079 1.00 96.00 131 MET A C 1
ATOM 1024 O O . MET A 1 131 ? -9.551 -0.616 -3.484 1.00 96.00 131 MET A O 1
ATOM 1028 N N . VAL A 1 132 ? -7.853 -2.088 -3.345 1.00 94.62 132 VAL A N 1
ATOM 1029 C CA . VAL A 1 132 ? -6.968 -1.371 -4.255 1.00 94.62 132 VAL A CA 1
ATOM 1030 C C . VAL A 1 132 ? -7.517 -1.535 -5.670 1.00 94.62 132 VAL A C 1
ATOM 1032 O O . VAL A 1 132 ? -7.868 -2.643 -6.085 1.00 94.62 132 VAL A O 1
ATOM 10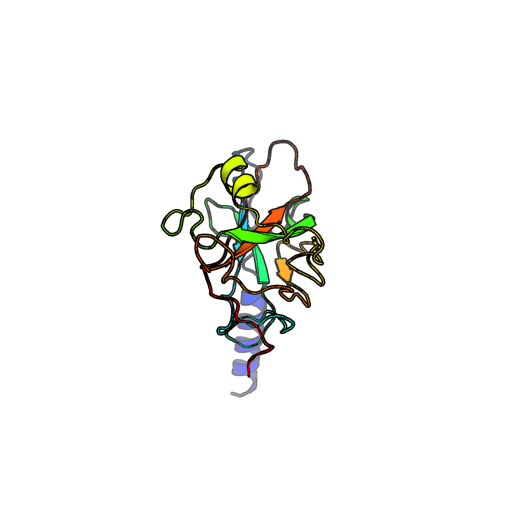35 N N . GLY A 1 133 ? -7.678 -0.416 -6.373 1.00 88.00 133 GLY A N 1
ATOM 1036 C CA . GLY A 1 133 ? -8.207 -0.389 -7.733 1.00 88.00 133 GLY A CA 1
ATOM 1037 C C . GLY A 1 133 ? -7.199 -0.900 -8.759 1.00 88.00 133 GLY A C 1
ATOM 1038 O O . GLY A 1 133 ? -6.357 -1.758 -8.485 1.00 88.00 133 GLY A O 1
ATOM 1039 N N . GLU A 1 134 ? -7.285 -0.376 -9.972 1.00 92.88 134 GLU A N 1
ATOM 1040 C CA . GLU A 1 134 ? -6.303 -0.673 -11.009 1.00 92.88 134 GLU A CA 1
ATOM 1041 C C . GLU A 1 134 ? -5.071 0.198 -10.785 1.00 92.88 134 GLU A C 1
ATOM 1043 O O . GLU A 1 134 ? -5.106 1.397 -11.048 1.00 92.88 134 GLU A O 1
ATOM 1048 N N . ILE A 1 135 ? -3.991 -0.399 -10.276 1.00 96.88 135 ILE A N 1
ATOM 1049 C CA . ILE A 1 135 ? -2.685 0.255 -10.167 1.00 96.88 135 ILE A CA 1
ATOM 1050 C C . ILE A 1 135 ? -1.618 -0.521 -10.935 1.00 96.88 135 ILE A C 1
ATOM 1052 O O . ILE A 1 135 ? -1.690 -1.746 -11.055 1.00 96.88 135 ILE A O 1
ATOM 1056 N N . SER A 1 136 ? -0.623 0.193 -11.455 1.00 97.00 136 SER A N 1
ATOM 1057 C CA . SER A 1 136 ? 0.488 -0.385 -12.217 1.00 97.00 136 SER A CA 1
ATOM 1058 C C . SER A 1 136 ? 1.766 0.440 -12.080 1.00 97.00 136 SER A C 1
ATOM 1060 O O . SER A 1 136 ? 1.725 1.655 -11.862 1.00 97.00 136 SER A O 1
ATOM 1062 N N . TYR A 1 137 ? 2.913 -0.227 -12.213 1.00 97.19 137 TYR A N 1
ATOM 1063 C CA . TYR A 1 137 ? 4.224 0.423 -12.217 1.00 97.19 137 TYR A CA 1
ATOM 1064 C C . TYR A 1 137 ? 4.570 0.975 -13.598 1.00 97.19 137 TYR A C 1
ATOM 1066 O O . TYR A 1 137 ? 4.383 0.297 -14.609 1.00 97.19 137 TYR A O 1
ATOM 1074 N N . THR A 1 138 ? 5.148 2.172 -13.658 1.00 95.50 138 THR A N 1
ATOM 1075 C CA . THR A 1 138 ? 5.596 2.782 -14.924 1.00 95.50 138 THR A CA 1
ATOM 1076 C C . THR A 1 138 ? 7.068 2.535 -15.241 1.00 95.50 138 THR A C 1
ATOM 1078 O O . THR A 1 138 ? 7.482 2.713 -16.388 1.00 95.50 138 THR A O 1
ATOM 1081 N N . ASP A 1 139 ? 7.851 2.112 -14.249 1.00 94.88 139 ASP A N 1
ATOM 1082 C CA . ASP A 1 139 ? 9.274 1.806 -14.369 1.00 94.88 139 ASP A CA 1
ATOM 1083 C C . ASP A 1 139 ? 9.601 0.528 -13.588 1.00 94.88 139 ASP A C 1
ATOM 1085 O O . ASP A 1 139 ? 8.898 0.157 -12.644 1.00 94.88 139 ASP A O 1
ATOM 1089 N N . ASN A 1 140 ? 10.652 -0.169 -14.005 1.00 95.62 140 ASN A N 1
ATOM 1090 C CA . ASN A 1 140 ? 11.072 -1.422 -13.376 1.00 95.62 140 ASN A CA 1
ATOM 1091 C C . ASN A 1 140 ? 11.859 -1.148 -12.084 1.00 95.62 140 ASN A C 1
ATOM 1093 O O . ASN A 1 140 ? 12.247 -0.013 -11.826 1.00 95.62 140 ASN A O 1
ATOM 1097 N N . SER A 1 141 ? 12.129 -2.165 -11.267 1.00 96.56 141 SER A N 1
ATOM 1098 C CA . SER A 1 141 ? 12.850 -1.965 -10.000 1.00 96.56 141 SER A CA 1
ATOM 1099 C C . SER A 1 141 ? 14.373 -1.973 -10.138 1.00 96.56 141 SER A C 1
ATOM 1101 O O . SER A 1 141 ? 15.072 -1.722 -9.168 1.00 96.56 141 SER A O 1
ATOM 1103 N N . SER A 1 142 ? 14.935 -2.243 -11.321 1.00 95.12 142 SER A N 1
ATOM 1104 C CA . SER A 1 142 ? 16.378 -2.508 -11.469 1.00 95.12 142 SER A CA 1
ATOM 1105 C C . SER A 1 142 ? 17.292 -1.311 -11.181 1.00 95.12 142 SER A C 1
ATOM 1107 O O . SER A 1 142 ? 18.481 -1.502 -10.922 1.00 95.12 142 SER A O 1
ATOM 1109 N N . TRP A 1 143 ? 16.749 -0.092 -11.239 1.00 93.31 143 TRP A N 1
ATOM 1110 C CA . TRP A 1 143 ? 17.496 1.151 -11.047 1.00 93.31 143 TRP A CA 1
ATOM 1111 C C . TRP A 1 143 ? 17.596 1.586 -9.580 1.00 93.31 143 TRP A C 1
ATOM 1113 O O . TRP A 1 143 ? 18.373 2.496 -9.288 1.00 93.31 143 TRP A O 1
ATOM 1123 N N . THR A 1 144 ? 16.847 0.966 -8.662 1.00 94.06 144 THR A N 1
ATOM 1124 C CA . THR A 1 144 ? 16.977 1.249 -7.228 1.00 94.06 144 THR A CA 1
ATOM 1125 C C . THR A 1 144 ? 18.069 0.421 -6.572 1.00 94.06 144 THR A C 1
ATOM 1127 O O . THR A 1 144 ? 18.559 -0.571 -7.119 1.00 94.06 144 THR A O 1
ATOM 1130 N N . ARG A 1 145 ? 18.458 0.834 -5.362 1.00 90.94 145 ARG A N 1
ATOM 1131 C CA . ARG A 1 145 ? 19.537 0.204 -4.595 1.00 90.94 145 ARG A CA 1
ATOM 1132 C C . ARG A 1 145 ? 19.233 -1.261 -4.289 1.00 90.94 145 ARG A C 1
ATOM 1134 O O . ARG A 1 145 ? 20.102 -2.106 -4.494 1.00 90.94 145 ARG A O 1
ATOM 1141 N N . SER A 1 146 ? 18.014 -1.565 -3.842 1.00 94.62 146 SER A N 1
ATOM 1142 C CA . SER A 1 146 ? 17.616 -2.939 -3.507 1.00 94.62 146 SER A CA 1
ATOM 1143 C C . SER A 1 146 ? 17.253 -3.782 -4.733 1.00 94.62 146 SER A C 1
ATOM 1145 O O . SER A 1 146 ? 17.077 -4.995 -4.622 1.00 94.62 146 SER A O 1
ATOM 1147 N N . ARG A 1 147 ? 17.108 -3.149 -5.907 1.00 96.31 147 ARG A N 1
ATOM 1148 C CA . ARG A 1 147 ? 16.546 -3.740 -7.132 1.00 96.31 147 ARG A CA 1
ATOM 1149 C C . ARG A 1 147 ? 15.135 -4.311 -6.961 1.00 96.31 147 ARG A C 1
ATOM 1151 O O . ARG A 1 147 ? 14.663 -5.073 -7.811 1.00 96.31 147 ARG A O 1
ATOM 1158 N N . ARG A 1 148 ? 14.459 -3.967 -5.866 1.00 97.38 148 ARG A N 1
ATOM 1159 C CA . ARG A 1 148 ? 13.137 -4.448 -5.468 1.00 97.38 148 ARG A CA 1
ATOM 1160 C C . ARG A 1 148 ? 12.288 -3.261 -5.023 1.00 97.38 148 ARG A C 1
ATOM 1162 O O . ARG A 1 148 ? 12.802 -2.215 -4.634 1.00 97.38 148 ARG A O 1
ATOM 1169 N N . PHE A 1 149 ? 10.980 -3.442 -5.069 1.00 97.75 149 PHE A N 1
ATOM 1170 C CA . PHE A 1 149 ? 10.009 -2.519 -4.496 1.00 97.75 149 PHE A CA 1
ATOM 1171 C C . PHE A 1 149 ? 9.168 -3.228 -3.442 1.00 97.75 149 PHE A C 1
ATOM 1173 O O . PHE A 1 149 ? 9.122 -4.458 -3.390 1.00 97.75 149 PHE A O 1
ATOM 1180 N N . ARG A 1 150 ? 8.488 -2.431 -2.623 1.00 97.06 150 ARG A N 1
ATOM 1181 C CA . ARG A 1 150 ? 7.323 -2.835 -1.828 1.00 97.06 150 ARG A CA 1
ATOM 1182 C C . ARG A 1 150 ? 6.170 -1.886 -2.142 1.00 97.06 150 ARG A C 1
ATOM 1184 O O . ARG A 1 150 ? 6.404 -0.741 -2.546 1.00 97.06 150 ARG A O 1
ATOM 1191 N N . LEU A 1 151 ? 4.940 -2.329 -1.905 1.00 97.56 151 LEU A N 1
ATOM 1192 C CA . LEU A 1 151 ? 3.819 -1.408 -1.757 1.00 97.56 151 LEU A CA 1
ATOM 1193 C C . LEU A 1 151 ? 3.704 -0.984 -0.297 1.00 97.56 151 LEU A C 1
ATOM 1195 O O . LEU A 1 151 ? 3.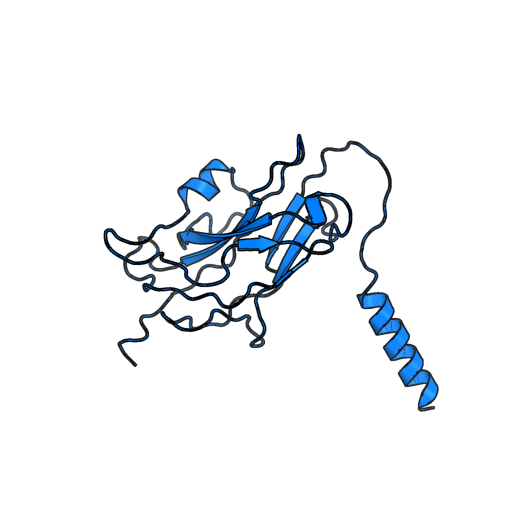800 -1.806 0.612 1.00 97.56 151 LEU A O 1
ATOM 1199 N N . GLY A 1 152 ? 3.494 0.310 -0.092 1.00 97.69 152 GLY A N 1
ATOM 1200 C CA . GLY A 1 152 ? 3.134 0.897 1.187 1.00 97.69 152 GLY A CA 1
ATOM 1201 C C . GLY A 1 152 ? 1.706 1.426 1.152 1.00 97.69 152 GLY A C 1
ATOM 1202 O O . GLY A 1 152 ? 1.236 1.858 0.102 1.00 97.69 152 GLY A O 1
ATOM 1203 N N . ALA A 1 153 ? 1.032 1.438 2.298 1.00 98.00 153 ALA A N 1
ATOM 1204 C CA . ALA A 1 153 ? -0.244 2.123 2.471 1.00 98.00 153 ALA A CA 1
ATOM 1205 C C . ALA A 1 153 ? -0.182 3.034 3.696 1.00 98.00 153 ALA A C 1
ATOM 1207 O O . ALA A 1 153 ? 0.210 2.590 4.776 1.00 98.00 153 ALA A O 1
ATOM 1208 N N . ARG A 1 154 ? -0.591 4.295 3.545 1.00 97.50 154 ARG A N 1
ATOM 1209 C CA . ARG A 1 154 ? -0.635 5.267 4.647 1.00 97.50 154 ARG A CA 1
ATOM 1210 C C . ARG A 1 154 ? -1.951 6.023 4.676 1.00 97.50 154 ARG A C 1
ATOM 1212 O O . ARG A 1 154 ? -2.554 6.265 3.635 1.00 97.50 154 ARG A O 1
ATOM 1219 N N . VAL A 1 155 ? -2.367 6.433 5.865 1.00 96.94 155 VAL A N 1
ATOM 1220 C CA . VAL A 1 155 ? -3.510 7.331 6.033 1.00 96.94 155 VAL A CA 1
ATOM 1221 C C . VAL A 1 155 ? -3.081 8.773 5.750 1.00 96.94 155 VAL A C 1
ATOM 1223 O O . VAL A 1 155 ? -1.997 9.190 6.155 1.00 96.94 155 VAL A O 1
ATOM 1226 N N . LEU A 1 156 ? -3.928 9.527 5.046 1.00 96.00 156 LEU A N 1
ATOM 1227 C CA . LEU A 1 156 ? -3.732 10.956 4.776 1.00 96.00 156 LEU A CA 1
ATOM 1228 C C . LEU A 1 156 ? -4.488 11.866 5.750 1.00 96.00 156 LEU A C 1
ATOM 1230 O O . LEU A 1 156 ? -4.099 13.018 5.935 1.00 96.00 156 LEU A O 1
ATOM 1234 N N . ASP A 1 157 ? -5.569 11.363 6.341 1.00 93.88 157 ASP A N 1
ATOM 1235 C CA . ASP A 1 157 ? -6.357 12.107 7.316 1.00 93.88 157 ASP A CA 1
ATOM 1236 C C . ASP A 1 157 ? -5.647 12.160 8.674 1.00 93.88 157 ASP A C 1
ATOM 1238 O O . ASP A 1 157 ? -4.968 11.221 9.089 1.00 93.88 157 ASP A O 1
ATOM 1242 N N . ASN A 1 158 ? -5.834 13.263 9.394 1.00 89.69 158 ASN A N 1
ATOM 1243 C CA . ASN A 1 158 ? -5.382 13.378 10.772 1.00 89.69 158 ASN A CA 1
ATOM 1244 C C . ASN A 1 158 ? -6.558 13.107 11.715 1.00 89.69 158 ASN A C 1
ATOM 1246 O O . ASN A 1 158 ? -7.597 13.760 11.617 1.00 89.69 158 ASN A O 1
ATOM 1250 N N . PHE A 1 159 ? -6.381 12.169 12.639 1.00 87.81 159 PHE A N 1
ATOM 1251 C CA . PHE A 1 159 ? -7.358 11.848 13.672 1.00 87.81 159 PHE A CA 1
ATOM 1252 C C . PHE A 1 159 ? -6.754 12.252 15.008 1.00 87.81 159 PHE A C 1
ATOM 1254 O O . PHE A 1 159 ? -5.917 11.528 15.533 1.00 87.81 159 PHE A O 1
ATOM 1261 N N . ASP A 1 160 ? -7.122 13.426 15.522 1.00 82.44 160 ASP A N 1
ATOM 1262 C CA . ASP A 1 160 ? -6.521 14.049 16.709 1.00 82.44 160 ASP A CA 1
ATOM 1263 C C . ASP A 1 160 ? -6.205 13.042 17.835 1.00 82.44 160 ASP A C 1
ATOM 1265 O O . ASP A 1 160 ? -7.089 12.551 18.538 1.00 82.44 160 ASP A O 1
ATOM 1269 N N . GLY A 1 161 ? -4.915 12.730 18.007 1.00 80.62 161 GLY A N 1
ATOM 1270 C CA . GLY A 1 161 ? -4.415 11.827 19.051 1.00 80.62 161 GLY A CA 1
ATOM 1271 C C . GLY A 1 161 ? -4.488 10.322 18.750 1.00 80.62 161 GLY A C 1
ATOM 1272 O O . GLY A 1 161 ? -4.013 9.533 19.566 1.00 80.62 161 GLY A O 1
ATOM 1273 N N . ILE A 1 162 ? -5.019 9.904 17.599 1.00 86.94 162 ILE A N 1
ATOM 1274 C CA . ILE A 1 162 ? -5.054 8.509 17.142 1.00 86.94 162 ILE A CA 1
ATOM 1275 C C . ILE A 1 162 ? -3.992 8.312 16.060 1.00 86.94 162 ILE A C 1
ATOM 1277 O O . ILE A 1 162 ? -4.123 8.785 14.931 1.00 86.94 162 ILE A O 1
ATOM 1281 N N . ARG A 1 163 ? -2.935 7.562 16.388 1.00 88.38 163 ARG A N 1
ATOM 1282 C CA . ARG A 1 163 ? -1.944 7.138 15.395 1.00 88.38 163 ARG A CA 1
ATOM 1283 C C . ARG A 1 163 ? -2.438 5.881 14.681 1.00 88.38 163 ARG A C 1
ATOM 1285 O O . ARG A 1 163 ? -2.601 4.839 15.315 1.00 88.38 163 ARG A O 1
ATOM 1292 N N . ILE A 1 164 ? -2.584 5.976 13.362 1.00 94.19 164 ILE A N 1
ATOM 1293 C CA . ILE A 1 164 ? -2.769 4.825 12.475 1.00 94.19 164 ILE A CA 1
ATOM 1294 C C . ILE A 1 164 ? -1.421 4.517 11.822 1.00 94.19 164 ILE A C 1
ATOM 1296 O O . ILE A 1 164 ? -0.894 5.337 11.074 1.00 94.19 164 ILE A O 1
ATOM 1300 N N . ARG A 1 165 ? -0.836 3.360 12.137 1.00 94.81 165 ARG A N 1
ATOM 1301 C CA . ARG A 1 165 ? 0.418 2.899 11.532 1.00 94.81 165 ARG A CA 1
ATOM 1302 C C . ARG A 1 165 ? 0.191 2.493 10.076 1.00 94.81 165 ARG A C 1
ATOM 1304 O O . ARG A 1 165 ? -0.849 1.934 9.724 1.00 94.81 165 ARG A O 1
ATOM 1311 N N . GLU A 1 166 ? 1.186 2.783 9.255 1.00 96.38 166 GLU A N 1
ATOM 1312 C CA . GLU A 1 166 ? 1.247 2.416 7.848 1.00 96.38 166 GLU A CA 1
ATOM 1313 C C . GLU A 1 166 ? 1.345 0.892 7.665 1.00 96.38 166 GLU A C 1
ATOM 1315 O O . GLU A 1 166 ? 1.702 0.163 8.590 1.00 96.38 166 GLU A O 1
ATOM 1320 N N . ALA A 1 167 ? 1.053 0.413 6.458 1.00 96.12 167 ALA A N 1
ATOM 1321 C CA . ALA A 1 167 ? 1.291 -0.968 6.048 1.00 96.12 167 ALA A CA 1
ATOM 1322 C C . ALA A 1 167 ? 2.404 -1.022 5.003 1.00 96.12 167 ALA A C 1
ATOM 1324 O O . ALA A 1 167 ? 2.555 -0.088 4.212 1.00 96.12 167 ALA A O 1
ATOM 1325 N N . LYS A 1 168 ? 3.115 -2.148 4.934 1.00 95.81 168 LYS A N 1
ATOM 1326 C CA . LYS A 1 168 ? 3.988 -2.494 3.810 1.00 95.81 168 LYS A CA 1
ATOM 1327 C C . LYS A 1 168 ? 3.762 -3.947 3.399 1.00 95.81 168 LYS A C 1
ATOM 1329 O O . LYS A 1 168 ? 3.391 -4.764 4.237 1.00 95.81 168 LYS A O 1
ATOM 1334 N N . THR A 1 169 ? 3.969 -4.257 2.127 1.00 95.88 169 THR A N 1
ATOM 1335 C CA . THR A 1 169 ? 4.025 -5.637 1.631 1.00 95.88 169 THR A CA 1
ATOM 1336 C C . THR A 1 169 ? 5.431 -6.214 1.775 1.00 95.88 169 THR A C 1
ATOM 1338 O O . THR A 1 169 ? 6.401 -5.496 2.060 1.00 95.88 169 THR A O 1
ATOM 1341 N N . ASP A 1 170 ? 5.560 -7.501 1.465 1.00 94.94 170 ASP A N 1
ATOM 1342 C CA . ASP A 1 170 ? 6.846 -8.102 1.126 1.00 94.94 170 ASP A CA 1
ATOM 1343 C C . ASP A 1 170 ? 7.478 -7.433 -0.099 1.00 94.94 170 ASP A C 1
ATOM 1345 O O . ASP A 1 170 ? 6.806 -6.761 -0.894 1.00 94.94 170 ASP A O 1
ATOM 1349 N N . SER A 1 171 ? 8.797 -7.592 -0.226 1.00 96.00 171 SER A N 1
ATOM 1350 C CA . SER A 1 171 ? 9.576 -7.028 -1.324 1.00 96.00 171 SER A CA 1
ATOM 1351 C C . SER A 1 171 ? 9.497 -7.902 -2.576 1.00 96.00 171 SER A C 1
ATOM 1353 O O . SER A 1 171 ? 9.547 -9.133 -2.521 1.00 96.00 171 SER A O 1
ATOM 1355 N N . PHE A 1 172 ? 9.447 -7.285 -3.752 1.00 96.94 172 PHE A N 1
ATOM 1356 C CA . PHE A 1 172 ? 9.370 -7.997 -5.027 1.00 96.94 172 PHE A CA 1
ATOM 1357 C C . PHE A 1 172 ? 10.095 -7.252 -6.147 1.00 96.94 172 PHE A C 1
ATOM 1359 O O . PHE A 1 172 ? 10.374 -6.057 -6.065 1.00 96.94 172 PHE A O 1
ATOM 1366 N N . ILE A 1 173 ? 10.451 -7.992 -7.195 1.00 97.12 173 ILE A N 1
ATOM 1367 C CA . ILE A 1 173 ? 11.079 -7.436 -8.395 1.00 97.12 173 ILE A CA 1
ATOM 1368 C C . ILE A 1 173 ? 9.971 -7.016 -9.358 1.00 97.12 173 ILE A C 1
ATOM 1370 O O . ILE A 1 173 ? 9.096 -7.822 -9.673 1.00 97.12 173 ILE A O 1
ATOM 1374 N N . VAL A 1 174 ? 10.062 -5.792 -9.874 1.00 97.38 174 VAL A N 1
ATOM 1375 C CA . VAL A 1 174 ? 9.236 -5.326 -10.992 1.00 97.38 174 VAL A CA 1
ATOM 1376 C C . VAL A 1 174 ? 10.075 -5.389 -12.256 1.00 97.38 174 VAL A C 1
ATOM 1378 O O . VAL A 1 174 ? 11.120 -4.741 -12.345 1.00 97.38 174 VAL A O 1
ATOM 1381 N N . ARG A 1 175 ? 9.635 -6.187 -13.226 1.00 96.00 175 ARG A N 1
ATOM 1382 C CA . ARG A 1 175 ? 10.330 -6.397 -14.501 1.00 96.00 175 ARG A CA 1
ATOM 1383 C C . ARG A 1 175 ? 9.814 -5.438 -15.562 1.00 96.00 175 ARG A C 1
ATOM 1385 O O . ARG A 1 175 ? 8.657 -5.038 -15.528 1.00 96.00 175 ARG A O 1
ATOM 1392 N N . ASP A 1 176 ? 10.668 -5.077 -16.512 1.00 91.62 176 ASP A N 1
ATOM 1393 C CA . ASP A 1 176 ? 10.206 -4.330 -17.679 1.00 91.62 176 ASP A CA 1
ATOM 1394 C C . ASP A 1 176 ? 9.413 -5.260 -18.602 1.00 91.62 176 ASP A C 1
ATOM 1396 O O . ASP A 1 176 ? 9.885 -6.344 -18.938 1.00 91.62 176 ASP A O 1
ATOM 1400 N N . HIS A 1 177 ? 8.231 -4.827 -19.025 1.00 80.81 177 HIS A N 1
ATOM 1401 C CA . HIS A 1 177 ? 7.431 -5.528 -20.024 1.00 80.81 177 HIS A CA 1
ATOM 1402 C C . HIS A 1 177 ? 8.056 -5.437 -21.429 1.00 80.81 177 HIS A C 1
ATOM 1404 O O . HIS A 1 177 ? 7.738 -6.229 -22.311 1.00 80.81 177 HIS A O 1
ATOM 1410 N N . ARG A 1 178 ? 8.960 -4.479 -21.680 1.00 67.38 178 ARG A N 1
ATOM 1411 C CA . ARG A 1 178 ? 9.550 -4.221 -23.011 1.00 67.38 178 ARG A CA 1
ATOM 1412 C C . ARG A 1 178 ? 10.600 -5.246 -23.480 1.00 67.38 178 ARG A C 1
ATOM 1414 O O . ARG A 1 178 ? 11.376 -4.931 -24.378 1.00 67.38 178 ARG A O 1
ATOM 1421 N N . GLY A 1 179 ? 10.648 -6.438 -22.892 1.00 56.25 179 GLY A N 1
ATOM 1422 C CA . GLY A 1 179 ? 11.642 -7.469 -23.209 1.00 56.25 179 GLY A CA 1
ATOM 1423 C C . GLY A 1 179 ? 11.124 -8.908 -23.210 1.00 56.25 179 GLY A C 1
ATOM 1424 O O . GLY A 1 179 ? 11.954 -9.815 -23.248 1.00 56.25 179 GLY A O 1
ATOM 1425 N N . GLU A 1 180 ? 9.802 -9.108 -23.156 1.00 51.16 180 GLU A N 1
ATOM 1426 C CA . GLU A 1 180 ? 9.147 -10.353 -23.597 1.00 51.16 180 GLU A CA 1
ATOM 1427 C C . GLU A 1 180 ? 8.745 -10.265 -25.075 1.00 51.16 180 GLU A C 1
ATOM 1429 O O . GLU A 1 180 ? 8.392 -9.149 -25.530 1.00 51.16 180 GLU A O 1
#

Sequence (180 aa):
VKEEVELALKKHLSSMKQTCGKELNTKELRTLQLQFENSISLPVFTGARIEGEDGSNLRIRLVDALTGKVVCTGPESSAKVEIVVLEGDFEEESDVWMPEDFKNNIVRERDGKKPLLTGDVILYLKDGFCMVGEISYTDNSSWTRSRRFRLGARVLDNFDGIRIREAKTDSFIVRDHRGE

pLDDT: mean 86.31, std 16.95, range [37.88, 98.31]

Foldseek 3Di:
DVVVVVVVVVVVVVVVVPQADDDDDDPPQQAKEKEWPFAWDDDAEFPDWIAGVVRHFIKIFIARPVPRTTQQDDPQQFFKKFKFKFDQVQPLPDPDDDPVSRVVRGDFDDPPDDTQKDDPRIWTGHSGMDTRDGMGGNDWQCPDPNLWIKMKMDTPDDDVSHDYHIYIHHIHTYHYPVPD

Organism: NCBI:txid97028

InterPro domains:
  IPR012416 CALMODULIN-BINDING PROTEIN60 [PTHR31713] (1-180)
  IPR046831 Calmodulin binding protein-like, N-terminal domain [PF07887] (32-177)